Protein AF-A0A949Y1I5-F1 (afdb_monomer_lite)

Sequence (149 aa):
MIGSFRPMVLGLAWAASTLVAPEASADPPQIGPGTSAKSDGAATFALPGEDAPQPFVSAHPRSVEDQGQIEALRDYSTARALEDQKNWSEAITLLEKALKADPDSIAIPRRLSRLYFG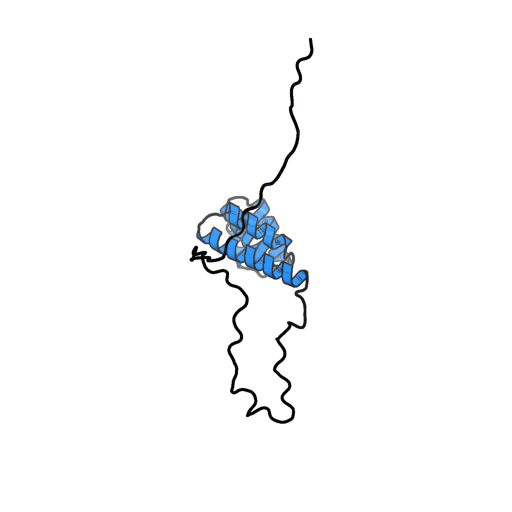RGETEQAIRYSNRVLEADPGDTATISRLVVH

Secondary structure (DSSP, 8-state):
--------------------------------S------TTSSSS--TT---------SSPPPHHHHHHHHHHHHHHHHHHHHHTT-HHHHHHHHHHHHHH-TT-SHHHHHHHHHHHHHT-HHHHHHHHHHHHHH-TT-HHHHHHHHH-

Structure (mmCIF, N/CA/C/O backbone):
data_AF-A0A949Y1I5-F1
#
_entry.id   AF-A0A949Y1I5-F1
#
loop_
_atom_site.group_PDB
_atom_site.id
_atom_site.type_symbol
_atom_site.label_atom_id
_atom_site.label_alt_id
_atom_site.label_comp_id
_atom_site.label_asym_id
_atom_site.label_entity_id
_atom_site.label_seq_id
_atom_site.pdbx_PDB_ins_code
_atom_site.Cartn_x
_atom_site.Cartn_y
_atom_site.Cartn_z
_atom_site.occupancy
_atom_site.B_iso_or_equiv
_atom_site.auth_seq_id
_atom_site.auth_comp_id
_atom_site.auth_asym_id
_atom_site.auth_atom_id
_atom_site.pdbx_PDB_model_num
ATOM 1 N N . MET A 1 1 ? 49.428 23.127 51.470 1.00 42.97 1 MET A N 1
ATOM 2 C CA . MET A 1 1 ? 50.455 22.110 51.785 1.00 42.97 1 MET A CA 1
ATOM 3 C C . MET A 1 1 ? 50.218 20.928 50.868 1.00 42.97 1 MET A C 1
ATOM 5 O O . MET A 1 1 ? 49.119 20.396 50.836 1.00 42.97 1 MET A O 1
ATOM 9 N N . ILE A 1 2 ? 51.209 20.666 50.022 1.00 46.34 2 ILE A N 1
ATOM 10 C CA . ILE A 1 2 ? 51.204 19.737 48.889 1.00 46.34 2 ILE A CA 1
ATOM 11 C C . ILE A 1 2 ? 51.639 18.363 49.403 1.00 46.34 2 ILE A C 1
ATOM 13 O O . ILE A 1 2 ? 52.585 18.287 50.180 1.00 46.34 2 ILE A O 1
ATOM 17 N N . GLY A 1 3 ? 50.971 17.296 48.969 1.00 41.62 3 GLY A N 1
ATOM 18 C CA . GLY A 1 3 ? 51.302 15.920 49.346 1.00 41.62 3 GLY A CA 1
ATOM 19 C C . GLY A 1 3 ? 51.043 14.949 48.203 1.00 41.62 3 GLY A C 1
ATOM 20 O O . GLY A 1 3 ? 50.183 14.085 48.298 1.00 41.62 3 GLY A O 1
ATOM 21 N N . SER A 1 4 ? 51.757 15.155 47.098 1.00 52.03 4 SER A N 1
ATOM 22 C CA . SER A 1 4 ? 51.903 14.210 45.991 1.00 52.03 4 SER A CA 1
ATOM 23 C C . SER A 1 4 ? 52.845 13.088 46.424 1.00 52.03 4 SER A C 1
ATOM 25 O O . SER A 1 4 ? 53.926 13.404 46.908 1.00 52.03 4 SER A O 1
ATOM 27 N N . PHE A 1 5 ? 52.493 11.814 46.229 1.00 48.72 5 PHE A N 1
ATOM 28 C CA . PHE A 1 5 ? 53.490 10.738 46.239 1.00 48.72 5 PHE A CA 1
ATOM 29 C C . PHE A 1 5 ? 53.092 9.598 45.292 1.00 48.72 5 PHE A C 1
ATOM 31 O O . PHE A 1 5 ? 52.322 8.702 45.624 1.00 48.72 5 PHE A O 1
ATOM 38 N N . ARG A 1 6 ? 53.658 9.650 44.083 1.00 58.72 6 ARG A N 1
ATOM 39 C CA . ARG A 1 6 ? 53.961 8.468 43.265 1.00 58.72 6 ARG A CA 1
ATOM 40 C C . ARG A 1 6 ? 55.299 7.902 43.747 1.00 58.72 6 ARG A C 1
ATOM 42 O O . ARG A 1 6 ? 56.188 8.691 44.063 1.00 58.72 6 ARG A O 1
ATOM 49 N N . PRO A 1 7 ? 55.503 6.585 43.635 1.00 56.97 7 PRO A N 1
ATOM 50 C CA . PRO A 1 7 ? 56.806 6.116 43.194 1.00 56.97 7 PRO A CA 1
ATOM 51 C C . PRO A 1 7 ? 56.700 5.213 41.960 1.00 56.97 7 PRO A C 1
ATOM 53 O O . PRO A 1 7 ? 55.983 4.219 41.914 1.00 56.97 7 PRO A O 1
ATOM 56 N N . MET A 1 8 ? 57.447 5.639 40.948 1.00 44.19 8 MET A N 1
ATOM 57 C CA . MET A 1 8 ? 58.015 4.884 39.832 1.00 44.19 8 MET A CA 1
ATOM 58 C C . MET A 1 8 ? 59.356 4.313 40.358 1.00 44.19 8 MET A C 1
ATOM 60 O O . MET A 1 8 ? 59.976 4.974 41.188 1.00 44.19 8 MET A O 1
ATOM 64 N N . VAL A 1 9 ? 59.820 3.107 40.003 1.00 48.28 9 VAL A N 1
ATOM 65 C CA . VAL A 1 9 ? 60.937 2.874 39.050 1.00 48.28 9 VAL A CA 1
ATOM 66 C C . VAL A 1 9 ? 61.497 1.436 39.240 1.00 48.28 9 VAL A C 1
ATOM 68 O O . VAL A 1 9 ? 61.636 1.001 40.376 1.00 48.28 9 VAL A O 1
ATOM 71 N N . LEU A 1 10 ? 61.821 0.784 38.101 1.00 40.81 10 LEU A N 1
ATOM 72 C CA . LEU A 1 10 ? 62.814 -0.279 37.760 1.00 40.81 10 LEU A CA 1
ATOM 73 C C . LEU A 1 10 ? 63.137 -1.402 38.762 1.00 40.81 10 LEU A C 1
ATOM 75 O O . LEU A 1 10 ? 63.536 -1.147 39.886 1.00 40.81 10 LEU A O 1
ATOM 79 N N . GLY A 1 11 ? 63.099 -2.672 38.339 1.00 41.72 11 GLY A N 1
ATOM 80 C CA . GLY A 1 11 ? 64.202 -3.364 37.622 1.00 41.72 11 GLY A CA 1
ATOM 81 C C . GLY A 1 11 ? 64.813 -4.391 38.601 1.00 41.72 11 GLY A C 1
ATOM 82 O O . GLY A 1 11 ? 64.787 -4.148 39.795 1.00 41.72 11 GLY A O 1
ATOM 83 N N . LEU A 1 12 ? 65.314 -5.583 38.283 1.00 46.25 12 LEU A N 1
ATOM 84 C CA . LEU A 1 12 ? 65.918 -6.166 37.095 1.00 46.25 12 LEU A CA 1
ATOM 85 C C . LEU A 1 12 ? 65.807 -7.708 37.216 1.00 46.25 12 LEU A C 1
ATOM 87 O O . LEU A 1 12 ? 65.646 -8.250 38.307 1.00 46.25 12 LEU A O 1
ATOM 91 N N . ALA A 1 13 ? 65.928 -8.384 36.078 1.00 46.28 13 ALA A N 1
ATOM 92 C CA . ALA A 1 13 ? 65.867 -9.825 35.864 1.00 46.28 13 ALA A CA 1
ATOM 93 C C . ALA A 1 13 ? 66.847 -10.680 36.689 1.00 46.28 13 ALA A C 1
ATOM 95 O O . ALA A 1 13 ? 67.991 -10.282 36.885 1.00 46.28 13 ALA A O 1
ATOM 96 N N . TRP A 1 14 ? 66.435 -11.917 36.996 1.00 48.31 14 TRP A N 1
ATOM 97 C CA . TRP A 1 14 ? 67.324 -13.080 37.093 1.00 48.31 14 TRP A CA 1
ATOM 98 C C . TRP A 1 14 ? 66.733 -14.249 36.296 1.00 48.31 14 TRP A C 1
ATOM 100 O O . TRP A 1 14 ? 65.538 -14.529 36.357 1.00 48.31 14 TRP A O 1
ATOM 110 N N . ALA A 1 15 ? 67.595 -14.869 35.496 1.00 48.59 15 ALA A N 1
ATOM 111 C CA . ALA A 1 15 ? 67.299 -15.943 34.564 1.00 48.59 15 ALA A CA 1
ATOM 112 C C . ALA A 1 15 ? 67.101 -17.295 35.264 1.00 48.59 15 ALA A C 1
ATOM 114 O O . ALA A 1 15 ? 67.811 -17.610 36.216 1.00 48.59 15 ALA A O 1
ATOM 115 N N . ALA A 1 16 ? 66.232 -18.136 34.701 1.00 50.03 16 ALA A N 1
ATOM 116 C CA . ALA A 1 16 ? 66.341 -19.586 34.810 1.00 50.03 16 ALA A CA 1
ATOM 117 C C . ALA A 1 16 ? 65.708 -20.244 33.572 1.00 50.03 16 ALA A C 1
ATOM 119 O O . ALA A 1 16 ? 64.494 -20.217 33.383 1.00 50.03 16 ALA A O 1
ATOM 120 N N . SER A 1 17 ? 66.557 -20.817 32.717 1.00 51.09 17 SER A N 1
ATOM 121 C CA . SER A 1 17 ? 66.177 -21.810 31.710 1.00 51.09 17 SER A CA 1
ATOM 122 C C . SER A 1 17 ? 65.681 -23.082 32.393 1.00 51.09 17 SER A C 1
ATOM 124 O O . SER A 1 17 ? 66.335 -23.560 33.317 1.00 51.09 17 SER A O 1
ATOM 126 N N . THR A 1 18 ? 64.623 -23.702 31.871 1.00 53.00 18 THR A N 1
ATOM 127 C CA . THR A 1 18 ? 64.645 -25.097 31.379 1.00 53.00 18 THR A CA 1
ATOM 128 C C . THR A 1 18 ? 63.331 -25.472 30.678 1.00 53.00 18 THR A C 1
ATOM 130 O O . THR A 1 18 ? 62.276 -24.906 30.932 1.00 53.00 18 THR A O 1
ATOM 133 N N . LEU A 1 19 ? 63.502 -26.384 29.720 1.00 47.69 19 LEU A N 1
ATOM 134 C CA . LEU A 1 19 ? 62.630 -26.983 28.704 1.00 47.69 19 LEU A CA 1
ATOM 135 C C . LEU A 1 19 ? 61.098 -27.054 28.911 1.00 47.69 19 LEU A C 1
ATOM 137 O O . LEU A 1 19 ? 60.602 -27.615 29.877 1.00 47.69 19 LEU A O 1
ATOM 141 N N . VAL A 1 20 ? 60.394 -26.625 27.852 1.00 50.81 20 VAL A N 1
ATOM 142 C CA . VAL A 1 20 ? 59.498 -27.420 26.975 1.00 50.81 20 VAL A CA 1
ATOM 143 C C . VAL A 1 20 ? 58.662 -28.540 27.618 1.00 50.81 20 VAL A C 1
ATOM 145 O O . VAL A 1 20 ? 59.172 -29.630 27.856 1.00 50.81 20 VAL A O 1
ATOM 148 N N . ALA A 1 21 ? 57.345 -28.307 27.693 1.00 42.62 21 ALA A N 1
ATOM 149 C 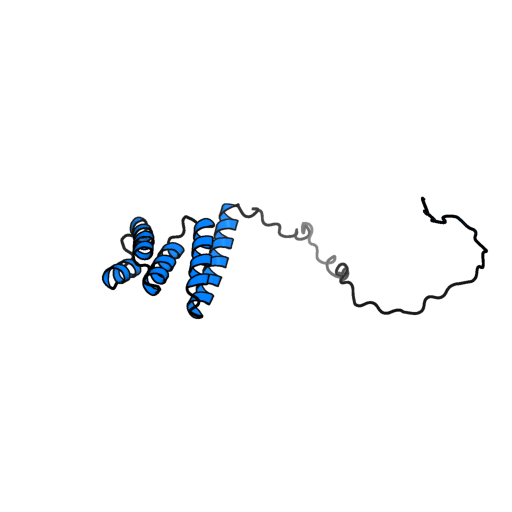CA . ALA A 1 21 ? 56.278 -29.145 27.112 1.00 42.62 21 ALA A CA 1
ATOM 150 C C . ALA A 1 21 ? 54.916 -28.411 27.236 1.00 42.62 21 ALA A C 1
ATOM 152 O O . ALA A 1 21 ? 54.578 -28.000 28.345 1.00 42.62 21 ALA A O 1
ATOM 153 N N . PRO A 1 22 ? 54.122 -28.217 26.162 1.00 49.06 22 PRO A N 1
ATOM 154 C CA . PRO A 1 22 ? 52.746 -27.733 26.289 1.00 49.06 22 PRO A CA 1
ATOM 155 C C . PRO A 1 22 ? 51.733 -28.883 26.172 1.00 49.06 22 PRO A C 1
ATOM 157 O O . PRO A 1 22 ? 51.589 -29.489 25.110 1.00 49.06 22 PRO A O 1
ATOM 160 N N . GLU A 1 23 ? 51.002 -29.152 27.255 1.00 42.03 23 GLU A N 1
ATOM 161 C CA . GLU A 1 23 ? 49.833 -30.035 27.260 1.00 42.03 23 GLU A CA 1
ATOM 162 C C . GLU A 1 23 ? 48.547 -29.188 27.216 1.00 42.03 23 GLU A C 1
ATOM 164 O O . GLU A 1 23 ? 48.230 -28.441 28.136 1.00 42.03 23 GLU A O 1
ATOM 169 N N . ALA A 1 24 ? 47.875 -29.276 26.067 1.00 49.19 24 ALA A N 1
ATOM 170 C CA . ALA A 1 24 ? 46.432 -29.197 25.837 1.00 49.19 24 ALA A CA 1
ATOM 171 C C . ALA A 1 24 ? 45.567 -28.299 26.755 1.00 49.19 24 ALA A C 1
ATOM 173 O O . ALA A 1 24 ? 44.970 -28.760 27.726 1.00 49.19 24 ALA A O 1
ATOM 174 N N . SER A 1 25 ? 45.333 -27.055 26.323 1.00 45.69 25 SER A N 1
ATOM 175 C CA . SER A 1 25 ? 44.111 -26.302 26.639 1.00 45.69 25 SER A CA 1
ATOM 176 C C . SER A 1 25 ? 43.220 -26.245 25.397 1.00 45.69 25 SER A C 1
ATOM 178 O O . SER A 1 25 ? 43.621 -25.728 24.356 1.00 45.69 25 SER A O 1
ATOM 180 N N . ALA A 1 26 ? 42.030 -26.829 25.507 1.00 47.72 26 ALA A N 1
ATOM 181 C CA . ALA A 1 26 ? 41.018 -26.872 24.464 1.00 47.72 26 ALA A CA 1
ATOM 182 C C . ALA A 1 26 ? 40.382 -25.490 24.236 1.00 47.72 26 ALA A C 1
ATOM 184 O O . ALA A 1 26 ? 39.764 -24.947 25.150 1.00 47.72 26 ALA A O 1
ATOM 185 N N . ASP A 1 27 ? 40.478 -24.985 23.004 1.00 47.88 27 ASP A N 1
ATOM 186 C CA . ASP A 1 27 ? 39.676 -23.873 22.483 1.00 47.88 27 ASP A CA 1
ATOM 187 C C . ASP A 1 27 ? 38.660 -24.395 21.437 1.00 47.88 27 ASP A C 1
ATOM 189 O O . ASP A 1 27 ? 38.993 -25.292 20.653 1.00 47.88 27 ASP A O 1
ATOM 193 N N . PRO A 1 28 ? 37.418 -23.865 21.407 1.00 54.41 28 PRO A N 1
ATOM 194 C CA . PRO A 1 28 ? 36.379 -24.237 20.441 1.00 54.41 28 PRO A CA 1
ATOM 195 C C . PRO A 1 28 ? 36.743 -23.838 18.995 1.00 54.41 28 PRO A C 1
ATOM 197 O O . PRO A 1 28 ? 37.520 -22.905 18.779 1.00 54.41 28 PRO A O 1
ATOM 200 N N . PRO A 1 29 ? 36.196 -24.537 17.979 1.00 45.62 29 PRO A N 1
ATOM 201 C CA . PRO A 1 29 ? 36.762 -24.564 16.637 1.00 45.62 29 PRO A CA 1
ATOM 202 C C . PRO A 1 29 ? 36.606 -23.223 15.917 1.00 45.62 29 PRO A C 1
ATOM 204 O O . PRO A 1 29 ? 35.509 -22.802 15.553 1.00 45.62 29 PRO A O 1
ATOM 207 N N . GLN A 1 30 ? 37.746 -22.595 15.648 1.00 45.44 30 GLN A N 1
ATOM 208 C CA . GLN A 1 30 ? 37.886 -21.569 14.626 1.00 45.44 30 GLN A CA 1
ATOM 209 C C . GLN A 1 30 ? 37.614 -22.224 13.264 1.00 45.44 30 GLN A C 1
ATOM 211 O O . GLN A 1 30 ? 38.392 -23.068 12.814 1.00 45.44 30 GLN A O 1
ATOM 216 N N . ILE A 1 31 ? 36.521 -21.849 12.594 1.00 48.09 31 ILE A N 1
ATOM 217 C CA . ILE A 1 31 ? 36.318 -22.171 11.175 1.00 48.09 31 ILE A CA 1
ATOM 218 C C . ILE A 1 31 ? 37.268 -21.269 10.375 1.00 48.09 31 ILE A C 1
ATOM 220 O O . ILE A 1 31 ? 36.911 -20.189 9.913 1.00 48.09 31 ILE A O 1
ATOM 224 N N . GLY A 1 32 ? 38.523 -21.713 10.293 1.00 44.41 32 GLY A N 1
ATOM 225 C CA . GLY A 1 32 ? 39.483 -21.316 9.270 1.00 44.41 32 GLY A CA 1
ATOM 226 C C . GLY A 1 32 ? 39.130 -21.947 7.915 1.00 44.41 32 GLY A C 1
ATOM 227 O O . GLY A 1 32 ? 38.188 -22.737 7.825 1.00 44.41 32 GLY A O 1
ATOM 228 N N . PRO A 1 33 ? 39.848 -21.579 6.841 1.00 41.25 33 PRO A N 1
ATOM 229 C CA . PRO A 1 33 ? 39.409 -21.789 5.469 1.00 41.25 33 PRO A CA 1
ATOM 230 C C . PRO A 1 33 ? 39.225 -23.278 5.189 1.00 41.25 33 PRO A C 1
ATOM 232 O O . PRO A 1 33 ? 40.109 -24.086 5.475 1.00 41.25 33 PRO A O 1
ATOM 235 N N . GLY A 1 34 ? 38.057 -23.609 4.631 1.00 42.91 34 GLY A N 1
ATOM 236 C CA . GLY A 1 34 ? 37.695 -24.949 4.200 1.00 42.91 34 GLY A CA 1
ATOM 237 C C . GLY A 1 34 ? 38.853 -25.602 3.460 1.00 42.91 34 GLY A C 1
ATOM 238 O O . GLY A 1 34 ? 39.328 -25.118 2.434 1.00 42.91 34 GLY A O 1
ATOM 239 N N . THR A 1 35 ? 39.319 -26.686 4.058 1.00 37.66 35 THR A N 1
ATOM 240 C CA . THR A 1 35 ? 40.359 -27.578 3.580 1.00 37.66 35 THR A CA 1
ATOM 241 C C . THR A 1 35 ? 40.134 -27.939 2.120 1.00 37.66 35 THR A C 1
ATOM 243 O O . THR A 1 35 ? 39.051 -28.388 1.746 1.00 37.66 35 THR A O 1
ATOM 246 N N . SER A 1 36 ? 41.196 -27.781 1.333 1.00 46.19 36 SER A N 1
ATOM 247 C CA . SER A 1 36 ? 41.355 -28.337 -0.004 1.00 46.19 36 SER A CA 1
ATOM 248 C C . SER A 1 36 ? 41.018 -29.830 0.027 1.00 46.19 36 SER A C 1
ATOM 250 O O . SER A 1 36 ? 41.824 -30.664 0.448 1.00 46.19 36 SER A O 1
ATOM 252 N N . ALA A 1 37 ? 39.789 -30.166 -0.361 1.00 42.28 37 ALA A N 1
ATOM 253 C CA . ALA A 1 37 ? 39.438 -31.521 -0.723 1.00 42.28 37 ALA A CA 1
ATOM 254 C C . ALA A 1 37 ? 40.225 -31.817 -1.997 1.00 42.28 37 ALA A C 1
ATOM 256 O O . ALA A 1 37 ? 39.900 -31.306 -3.067 1.00 42.28 37 ALA A O 1
ATOM 257 N N . LYS A 1 38 ? 41.305 -32.587 -1.849 1.00 50.81 38 LYS A N 1
ATOM 258 C CA . LYS A 1 38 ? 42.040 -33.205 -2.948 1.00 50.81 38 LYS A CA 1
ATOM 259 C C . LYS A 1 38 ? 41.056 -33.749 -3.983 1.00 50.81 38 LYS A C 1
ATOM 261 O O . LYS A 1 38 ? 40.445 -34.796 -3.779 1.00 50.81 38 LYS A O 1
ATOM 266 N N . SER A 1 39 ? 40.935 -33.055 -5.106 1.00 46.25 39 SER A N 1
ATOM 267 C CA . SER A 1 39 ? 40.405 -33.618 -6.337 1.00 46.25 39 SER A CA 1
ATOM 268 C C . SER A 1 39 ? 41.509 -34.454 -6.987 1.00 46.25 39 SER A C 1
ATOM 270 O O . SER A 1 39 ? 42.006 -34.136 -8.063 1.00 46.25 39 SER A O 1
ATOM 272 N N . ASP A 1 40 ? 41.882 -35.568 -6.349 1.00 47.19 40 ASP A N 1
ATOM 273 C CA . ASP A 1 40 ? 42.844 -36.546 -6.889 1.00 47.19 40 ASP A CA 1
ATOM 274 C C . ASP A 1 40 ? 42.237 -37.352 -8.075 1.00 47.19 40 ASP A C 1
ATOM 276 O O . ASP A 1 40 ? 42.549 -38.519 -8.287 1.00 47.19 40 ASP A O 1
ATOM 280 N N . GLY A 1 41 ? 41.352 -36.743 -8.873 1.00 52.56 41 GLY A N 1
ATOM 281 C CA . GLY A 1 41 ? 40.647 -37.405 -9.975 1.00 52.56 41 GLY A CA 1
ATOM 282 C C . GLY A 1 41 ? 40.018 -36.487 -11.025 1.00 52.56 41 GLY A C 1
ATOM 283 O O . GLY A 1 41 ? 39.227 -36.968 -11.827 1.00 52.56 41 GLY A O 1
ATOM 284 N N . ALA A 1 42 ? 40.336 -35.187 -11.047 1.00 48.09 42 ALA A N 1
ATOM 285 C CA . ALA A 1 42 ? 39.798 -34.262 -12.058 1.00 48.09 42 ALA A CA 1
ATOM 286 C C . ALA A 1 42 ? 40.802 -33.905 -13.171 1.00 48.09 42 ALA A C 1
ATOM 288 O O . ALA A 1 42 ? 40.481 -33.123 -14.056 1.00 48.09 42 ALA A O 1
ATOM 289 N N . ALA A 1 43 ? 42.015 -34.467 -13.144 1.00 50.78 43 ALA A N 1
ATOM 290 C CA . ALA A 1 43 ? 43.032 -34.214 -14.169 1.00 50.78 43 ALA A CA 1
ATOM 291 C C . ALA A 1 43 ? 43.053 -35.265 -15.296 1.00 50.78 43 ALA A C 1
ATOM 293 O O . ALA A 1 43 ? 43.813 -35.122 -16.247 1.00 50.78 43 ALA A O 1
ATOM 294 N N . THR A 1 44 ? 42.249 -36.329 -15.212 1.00 50.81 44 THR A N 1
ATOM 295 C CA . THR A 1 44 ? 42.289 -37.447 -16.173 1.00 50.81 44 THR A CA 1
ATOM 296 C C . THR A 1 44 ? 41.261 -37.360 -17.301 1.00 50.81 44 THR A C 1
ATOM 298 O O . THR A 1 44 ? 41.308 -38.191 -18.203 1.00 50.81 44 THR A O 1
ATOM 301 N N . PHE A 1 45 ? 40.385 -36.349 -17.307 1.00 53.12 45 PHE A N 1
ATOM 302 C CA . PHE A 1 45 ? 39.408 -36.138 -18.385 1.00 53.12 45 PHE A CA 1
ATOM 303 C C . PHE A 1 45 ? 39.370 -34.711 -18.942 1.00 53.12 45 PHE A C 1
ATOM 305 O O . PHE A 1 45 ? 38.434 -34.397 -19.663 1.00 53.12 45 PHE A O 1
ATOM 312 N N . ALA A 1 46 ? 40.373 -33.870 -18.664 1.00 57.47 46 ALA A N 1
ATOM 313 C CA . ALA A 1 46 ? 40.455 -32.555 -19.294 1.00 57.47 46 ALA A CA 1
ATOM 314 C C . ALA A 1 46 ? 40.727 -32.731 -20.798 1.00 57.47 46 ALA A C 1
ATOM 316 O O . ALA A 1 46 ? 41.849 -33.049 -21.209 1.00 57.47 46 ALA A O 1
ATOM 317 N N . LEU A 1 47 ? 39.688 -32.584 -21.621 1.00 62.62 47 LEU A N 1
ATOM 318 C CA . LEU A 1 47 ? 39.844 -32.547 -23.073 1.00 62.62 47 LEU A CA 1
ATOM 319 C C . LEU A 1 47 ? 40.694 -31.316 -23.443 1.00 62.62 47 LEU A C 1
ATOM 321 O O . LEU A 1 47 ? 40.594 -30.283 -22.775 1.00 62.62 47 LEU A O 1
ATOM 325 N N . PRO A 1 48 ? 41.528 -31.376 -24.500 1.00 54.34 48 PRO A N 1
ATOM 326 C CA . PRO A 1 48 ? 42.251 -30.198 -24.972 1.00 54.34 48 PRO A CA 1
ATOM 327 C C . PRO A 1 48 ? 41.260 -29.059 -25.276 1.00 54.34 48 PRO A C 1
ATOM 329 O O . PRO A 1 48 ? 40.500 -29.151 -26.238 1.00 54.34 48 PRO A O 1
ATOM 332 N N . GLY A 1 49 ? 41.251 -28.013 -24.441 1.00 63.78 49 GLY A N 1
ATOM 333 C CA . GLY A 1 49 ? 40.331 -26.871 -24.547 1.00 63.78 49 GLY A CA 1
ATOM 334 C C . GLY A 1 49 ? 39.392 -26.654 -23.354 1.00 63.78 49 GLY A C 1
ATOM 335 O O . GLY A 1 49 ? 38.663 -25.665 -23.349 1.00 63.78 49 GLY A O 1
ATOM 336 N N . GLU A 1 50 ? 39.402 -27.521 -22.342 1.00 62.81 50 GLU A N 1
ATOM 337 C CA . GLU A 1 50 ? 38.637 -27.286 -21.113 1.00 62.81 50 GLU A CA 1
ATOM 338 C C . GLU A 1 50 ? 39.409 -26.359 -20.165 1.00 62.81 50 GLU A C 1
ATOM 340 O O . GLU A 1 50 ? 40.151 -26.795 -19.283 1.00 62.81 50 GLU A O 1
ATOM 345 N N . ASP A 1 51 ? 39.229 -25.050 -20.364 1.00 71.50 51 ASP A N 1
ATOM 346 C CA . ASP A 1 51 ? 39.505 -24.062 -19.322 1.00 71.50 51 ASP A CA 1
ATOM 347 C C . ASP A 1 51 ? 38.682 -24.416 -18.079 1.00 71.50 51 ASP A C 1
ATOM 349 O O . ASP A 1 51 ? 37.486 -24.717 -18.170 1.00 71.50 51 ASP A O 1
ATOM 353 N N . ALA A 1 52 ? 39.317 -24.375 -16.904 1.00 73.31 52 ALA A N 1
ATOM 354 C CA . ALA A 1 52 ? 38.618 -24.583 -15.642 1.00 73.31 52 ALA A CA 1
ATOM 355 C C . ALA A 1 52 ? 37.387 -23.658 -15.588 1.00 73.31 52 ALA A C 1
ATOM 357 O O . ALA A 1 52 ? 37.519 -22.472 -15.916 1.00 73.31 52 ALA A O 1
ATOM 358 N N . PRO A 1 53 ? 36.201 -24.158 -15.187 1.00 71.94 53 PRO A N 1
ATOM 359 C CA . PRO A 1 53 ? 35.008 -23.329 -15.135 1.00 71.94 53 PRO A CA 1
ATOM 360 C C . PRO A 1 53 ? 35.292 -22.131 -14.230 1.00 71.94 53 PRO A C 1
ATOM 362 O O . PRO A 1 53 ? 35.556 -22.284 -13.035 1.00 71.94 53 PRO A O 1
ATOM 365 N N . GLN A 1 54 ? 35.300 -20.934 -14.817 1.00 70.88 54 GLN A N 1
ATOM 366 C CA . GLN A 1 54 ? 35.574 -19.725 -14.056 1.00 70.88 54 GLN A CA 1
ATOM 367 C C . GLN A 1 54 ? 34.438 -19.501 -13.047 1.00 70.88 54 GLN A C 1
ATOM 369 O O . GLN A 1 54 ? 33.272 -19.750 -13.376 1.00 70.88 54 GLN A O 1
ATOM 374 N N . PRO A 1 55 ? 34.742 -19.025 -11.823 1.00 74.25 55 PRO A N 1
ATOM 375 C CA . PRO A 1 55 ? 33.716 -18.629 -10.871 1.00 74.25 55 PRO A CA 1
ATOM 376 C C . PRO A 1 55 ? 32.738 -17.649 -11.522 1.00 74.25 55 PRO A C 1
ATOM 378 O O . PRO A 1 55 ? 33.153 -16.656 -12.120 1.00 74.25 55 PRO A O 1
ATOM 381 N N . PHE A 1 56 ? 31.439 -17.923 -11.407 1.00 66.81 56 PHE A N 1
ATOM 382 C CA . PHE A 1 56 ? 30.417 -17.033 -11.943 1.00 66.81 56 PHE A CA 1
ATOM 383 C C . PHE A 1 56 ? 30.435 -15.706 -11.175 1.00 66.81 56 PHE A C 1
ATOM 385 O O . PHE A 1 56 ? 30.004 -15.630 -10.025 1.00 66.81 56 PHE A O 1
ATOM 392 N N . VAL A 1 57 ? 30.934 -14.656 -11.824 1.00 66.38 57 VAL A N 1
ATOM 393 C CA . VAL A 1 57 ? 30.790 -13.270 -11.376 1.00 66.38 57 VAL A CA 1
ATOM 394 C C . VAL A 1 57 ? 29.621 -12.679 -12.151 1.00 66.38 57 VAL A C 1
ATOM 396 O O . VAL A 1 57 ? 29.625 -12.673 -13.381 1.00 66.38 57 VAL A O 1
ATOM 399 N N . SER A 1 58 ? 28.595 -12.201 -11.447 1.00 59.59 58 SER A N 1
ATOM 400 C CA . SER A 1 58 ? 27.460 -11.532 -12.082 1.00 59.59 58 SER A CA 1
ATOM 401 C C . SER A 1 58 ? 27.958 -10.332 -12.893 1.00 59.59 58 SER A C 1
ATOM 403 O O . SER A 1 58 ? 28.522 -9.401 -12.322 1.00 59.59 58 SER A O 1
ATOM 405 N N . ALA A 1 59 ? 27.737 -10.354 -14.211 1.00 64.62 59 ALA A N 1
ATOM 406 C CA . ALA A 1 59 ? 28.258 -9.361 -15.159 1.00 64.62 59 ALA A CA 1
ATOM 407 C C . ALA A 1 59 ? 27.785 -7.918 -14.897 1.00 64.62 59 ALA A C 1
ATOM 409 O O . ALA A 1 59 ? 28.381 -6.975 -15.408 1.00 64.62 59 ALA A O 1
ATOM 410 N N . HIS A 1 60 ? 26.737 -7.746 -14.091 1.00 59.53 60 HIS A N 1
ATOM 411 C CA . HIS A 1 60 ? 26.197 -6.447 -13.726 1.00 59.53 60 HIS A CA 1
ATOM 412 C C . HIS A 1 60 ? 26.176 -6.329 -12.196 1.00 59.53 60 HIS A C 1
ATOM 414 O O . HIS A 1 60 ? 25.474 -7.114 -11.547 1.00 59.53 60 HIS A O 1
ATOM 420 N N . PRO A 1 61 ? 26.931 -5.392 -11.590 1.00 62.38 61 PRO A N 1
ATOM 421 C CA . PRO A 1 61 ? 26.659 -4.994 -10.216 1.00 62.38 61 PRO A CA 1
ATOM 422 C C . PRO A 1 61 ? 25.224 -4.465 -10.171 1.00 62.38 61 PRO A C 1
ATOM 424 O O . PRO A 1 61 ? 24.804 -3.775 -11.098 1.00 62.38 61 PRO A O 1
ATOM 427 N N . ARG A 1 62 ? 24.457 -4.824 -9.135 1.00 62.69 62 ARG A N 1
ATOM 428 C CA . ARG A 1 62 ? 23.080 -4.330 -8.981 1.00 62.69 62 ARG A CA 1
ATOM 429 C C . ARG A 1 62 ? 23.083 -2.811 -9.132 1.00 62.69 62 ARG A C 1
ATOM 431 O O . ARG A 1 62 ? 23.878 -2.149 -8.458 1.00 62.69 62 ARG A O 1
ATOM 438 N N . SER A 1 63 ? 22.245 -2.281 -10.023 1.00 73.00 63 SER A N 1
ATOM 439 C CA . SER A 1 63 ? 22.079 -0.831 -10.121 1.00 73.00 63 SER A CA 1
ATOM 440 C C . SER A 1 63 ? 21.498 -0.295 -8.809 1.00 73.00 63 SER A C 1
ATOM 442 O O . SER A 1 63 ? 20.942 -1.048 -8.001 1.00 73.00 63 SER A O 1
ATOM 444 N N . VAL A 1 64 ? 21.661 1.003 -8.553 1.00 71.12 64 VAL A N 1
ATOM 445 C CA . VAL A 1 64 ? 21.098 1.631 -7.346 1.00 71.12 64 VAL A CA 1
ATOM 446 C C . VAL A 1 64 ? 19.568 1.517 -7.368 1.00 71.12 64 VAL A C 1
ATOM 448 O O . VAL A 1 64 ? 18.949 1.290 -6.330 1.00 71.12 64 VAL A O 1
ATOM 451 N N . GLU A 1 65 ? 18.977 1.571 -8.559 1.00 72.69 65 GLU A N 1
ATOM 452 C CA . GLU A 1 65 ? 17.559 1.350 -8.828 1.00 72.69 65 GLU A CA 1
ATOM 453 C C . GLU A 1 65 ? 17.134 -0.094 -8.513 1.00 72.69 65 GLU A C 1
ATOM 455 O O . GLU A 1 65 ? 16.159 -0.296 -7.787 1.00 72.69 65 GLU A O 1
ATOM 460 N N . ASP A 1 66 ? 17.895 -1.101 -8.964 1.00 79.38 66 ASP A N 1
ATOM 461 C CA . ASP A 1 66 ? 17.627 -2.513 -8.630 1.00 79.38 66 ASP A CA 1
ATOM 462 C C . ASP A 1 66 ? 17.690 -2.741 -7.117 1.00 79.38 66 ASP A C 1
ATOM 464 O O . ASP A 1 66 ? 16.896 -3.488 -6.541 1.00 79.38 66 ASP A O 1
ATOM 468 N N . GLN A 1 67 ? 18.645 -2.089 -6.453 1.00 83.94 67 GLN A N 1
ATOM 469 C CA . GLN A 1 67 ? 18.805 -2.176 -5.010 1.00 83.94 67 GLN A CA 1
ATOM 470 C C . GLN A 1 67 ? 17.607 -1.542 -4.281 1.00 83.94 67 GLN A C 1
ATOM 472 O O . GLN A 1 67 ? 17.084 -2.151 -3.346 1.00 83.94 67 GLN A O 1
ATOM 477 N N . GLY A 1 68 ? 17.119 -0.388 -4.751 1.00 88.12 68 GLY A N 1
ATOM 478 C CA . GLY A 1 68 ? 15.909 0.263 -4.238 1.00 88.12 68 GLY A CA 1
ATOM 479 C C . GLY A 1 68 ? 14.662 -0.610 -4.388 1.00 88.12 68 GLY A C 1
ATOM 480 O O . GLY A 1 68 ? 13.918 -0.792 -3.425 1.00 88.12 68 GLY A O 1
ATOM 481 N N . GLN A 1 69 ? 14.483 -1.254 -5.542 1.00 88.62 69 GLN A N 1
ATOM 482 C CA . GLN A 1 69 ? 13.374 -2.187 -5.770 1.00 88.62 69 GLN A CA 1
ATOM 483 C C . GLN A 1 69 ? 13.450 -3.425 -4.867 1.00 88.62 69 GLN A C 1
ATOM 485 O O . GLN A 1 69 ? 12.435 -3.860 -4.321 1.00 88.62 69 GLN A O 1
ATOM 490 N N . ILE A 1 70 ? 14.646 -3.986 -4.657 1.00 91.06 70 ILE A N 1
ATOM 491 C CA . ILE A 1 70 ? 14.844 -5.118 -3.736 1.00 91.06 70 ILE A CA 1
ATOM 492 C C . ILE A 1 70 ? 14.504 -4.708 -2.297 1.00 91.06 70 ILE A C 1
ATOM 494 O O . ILE A 1 70 ? 13.846 -5.460 -1.572 1.00 91.06 70 ILE A O 1
ATOM 498 N N . GLU A 1 71 ? 14.933 -3.519 -1.876 1.00 91.75 71 GLU A N 1
ATOM 499 C CA . GLU A 1 71 ? 14.635 -2.982 -0.547 1.00 91.75 71 GLU A CA 1
ATOM 500 C C . GLU A 1 71 ? 13.143 -2.701 -0.369 1.00 91.75 71 GLU A C 1
ATOM 502 O O . GLU A 1 71 ? 12.563 -3.113 0.641 1.00 91.75 71 GLU A O 1
ATOM 507 N N . ALA A 1 72 ? 12.506 -2.094 -1.371 1.00 94.81 72 ALA A N 1
ATOM 508 C CA . ALA A 1 72 ? 11.069 -1.868 -1.398 1.00 94.81 72 ALA A CA 1
ATOM 509 C C . ALA A 1 72 ? 10.296 -3.186 -1.321 1.00 94.81 72 ALA A C 1
ATOM 511 O O . ALA A 1 72 ? 9.353 -3.300 -0.541 1.00 94.81 72 ALA A O 1
ATOM 512 N N . LEU A 1 73 ? 10.721 -4.214 -2.060 1.00 94.75 73 LEU A N 1
ATOM 513 C CA . LEU A 1 73 ? 10.094 -5.532 -2.031 1.00 94.75 73 LEU A CA 1
ATOM 514 C C . LEU A 1 73 ? 10.230 -6.200 -0.657 1.00 94.75 73 LEU A C 1
ATOM 516 O O . LEU A 1 73 ? 9.260 -6.765 -0.141 1.00 94.75 73 LEU A O 1
ATOM 520 N N . ARG A 1 74 ? 11.412 -6.115 -0.036 1.00 95.56 74 ARG A N 1
ATOM 521 C CA . ARG A 1 74 ? 11.634 -6.635 1.320 1.00 95.56 74 ARG A CA 1
ATOM 522 C C . ARG A 1 74 ? 10.715 -5.937 2.321 1.00 95.56 74 ARG A C 1
ATOM 524 O O . ARG A 1 74 ? 10.009 -6.608 3.079 1.00 95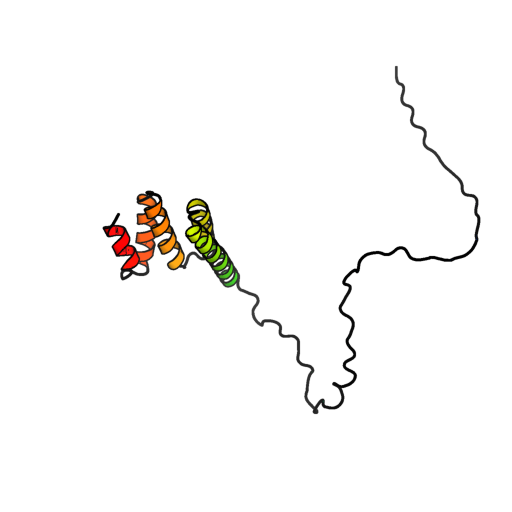.56 74 ARG A O 1
ATOM 531 N N . ASP A 1 75 ? 10.689 -4.611 2.306 1.00 96.56 75 ASP A N 1
ATOM 532 C CA . ASP A 1 75 ? 9.884 -3.814 3.233 1.00 96.56 75 ASP A CA 1
ATOM 533 C C . ASP A 1 75 ? 8.373 -4.014 2.967 1.00 96.56 75 ASP A C 1
ATOM 535 O O . ASP A 1 75 ? 7.583 -4.146 3.901 1.00 96.56 75 ASP A O 1
ATOM 539 N N . TYR A 1 76 ? 7.963 -4.195 1.708 1.00 96.69 76 TYR A N 1
ATOM 540 C CA . TYR A 1 76 ? 6.588 -4.547 1.341 1.00 96.69 76 TYR A CA 1
ATOM 541 C C . TYR A 1 76 ? 6.180 -5.936 1.857 1.00 96.69 76 TYR A C 1
ATOM 543 O O . TYR A 1 76 ? 5.093 -6.105 2.412 1.00 96.69 76 TYR A O 1
ATOM 551 N N . SER A 1 77 ? 7.040 -6.947 1.703 1.00 96.50 77 SER A N 1
ATOM 552 C CA . SER A 1 77 ? 6.760 -8.315 2.172 1.00 96.50 77 SER A CA 1
ATOM 553 C C . SER A 1 77 ? 6.686 -8.421 3.701 1.00 96.50 77 SER A C 1
ATOM 555 O O . SER A 1 77 ? 5.893 -9.191 4.241 1.00 96.50 77 SER A O 1
ATOM 557 N N . THR A 1 78 ? 7.463 -7.609 4.413 1.00 97.06 78 THR A N 1
ATOM 558 C CA . THR A 1 78 ? 7.404 -7.532 5.878 1.00 97.06 78 THR A CA 1
ATOM 559 C C . THR A 1 78 ? 6.170 -6.759 6.338 1.00 97.06 78 THR A C 1
ATOM 561 O O . THR A 1 78 ? 5.463 -7.231 7.228 1.00 97.06 78 THR A O 1
ATOM 564 N N . ALA A 1 79 ? 5.817 -5.658 5.667 1.00 96.75 79 ALA A N 1
ATOM 565 C CA . ALA A 1 79 ? 4.558 -4.956 5.911 1.00 96.75 79 ALA A CA 1
ATOM 566 C C . ALA A 1 79 ? 3.342 -5.872 5.716 1.00 96.75 79 ALA A C 1
ATOM 568 O O . ALA A 1 79 ? 2.459 -5.916 6.568 1.00 96.75 79 ALA A O 1
ATOM 569 N N . ARG A 1 80 ? 3.335 -6.679 4.647 1.00 96.06 80 ARG A N 1
ATOM 570 C CA . ARG A 1 80 ? 2.324 -7.720 4.403 1.00 96.06 80 ARG A CA 1
ATOM 571 C C . ARG A 1 80 ? 2.120 -8.626 5.614 1.00 96.06 80 ARG A C 1
ATOM 573 O O . ARG A 1 80 ? 0.977 -8.862 5.990 1.00 96.06 80 ARG A O 1
ATOM 580 N N . ALA A 1 81 ? 3.210 -9.121 6.193 1.00 96.50 81 ALA A N 1
ATOM 581 C CA . ALA A 1 81 ? 3.158 -10.015 7.343 1.00 96.50 81 ALA A CA 1
ATOM 582 C C . ALA A 1 81 ? 2.654 -9.306 8.612 1.00 96.50 81 ALA A C 1
ATOM 584 O O . ALA A 1 81 ? 1.978 -9.926 9.432 1.00 96.50 81 ALA A O 1
ATOM 585 N N . LEU A 1 82 ? 2.959 -8.016 8.782 1.00 95.38 82 LEU A N 1
ATOM 586 C CA . LEU A 1 82 ? 2.459 -7.209 9.901 1.00 95.38 82 LEU A CA 1
ATOM 587 C C . LEU A 1 82 ? 0.967 -6.894 9.774 1.00 95.38 82 LEU A C 1
ATOM 589 O O . LEU A 1 82 ? 0.249 -6.918 10.773 1.00 95.38 82 LEU A O 1
ATOM 593 N N . GLU A 1 83 ? 0.476 -6.656 8.557 1.00 93.62 83 GLU A N 1
ATOM 594 C CA . GLU A 1 83 ? -0.960 -6.507 8.307 1.00 93.62 83 GLU A CA 1
ATOM 595 C C . GLU A 1 83 ? -1.738 -7.769 8.683 1.00 93.62 83 GLU A C 1
ATOM 597 O O . GLU A 1 83 ? -2.795 -7.678 9.307 1.00 93.62 83 GLU A O 1
ATOM 602 N N . ASP A 1 84 ? -1.200 -8.947 8.354 1.00 93.50 84 ASP A N 1
ATOM 603 C CA . ASP A 1 84 ? -1.818 -10.228 8.710 1.00 93.50 84 ASP A CA 1
ATOM 604 C C . ASP A 1 84 ? -1.843 -10.424 10.245 1.00 93.50 84 ASP A C 1
ATOM 606 O O . ASP A 1 84 ? -2.777 -11.011 10.793 1.00 93.50 84 ASP A O 1
ATOM 610 N N . GLN A 1 85 ? -0.876 -9.833 10.956 1.00 94.56 85 GLN A N 1
ATOM 611 C CA . GLN A 1 85 ? -0.829 -9.743 12.422 1.00 94.56 85 GLN A CA 1
ATOM 612 C C . GLN A 1 85 ? -1.673 -8.593 13.004 1.00 94.56 85 GLN A C 1
ATOM 614 O O . GLN A 1 85 ? -1.680 -8.391 14.218 1.00 94.56 85 GLN A O 1
ATOM 619 N N . LYS A 1 86 ? -2.401 -7.838 12.169 1.00 92.56 86 LYS A N 1
ATOM 620 C CA . LYS A 1 86 ? -3.181 -6.639 12.536 1.00 92.56 86 LYS A CA 1
ATOM 621 C C . LYS A 1 86 ? -2.351 -5.495 13.133 1.00 92.56 86 LYS A C 1
ATOM 623 O O . LYS A 1 86 ? -2.914 -4.587 13.747 1.00 92.56 86 LYS A O 1
ATOM 628 N N . ASN A 1 87 ? -1.033 -5.494 12.935 1.00 94.19 87 ASN A N 1
ATOM 629 C CA . ASN A 1 87 ? -0.169 -4.387 13.334 1.00 94.19 87 ASN A CA 1
ATOM 630 C C . ASN A 1 87 ? -0.114 -3.331 12.218 1.00 94.19 87 ASN A C 1
ATOM 632 O O . ASN A 1 87 ? 0.853 -3.208 11.465 1.00 94.19 87 ASN A O 1
ATOM 636 N N . TRP A 1 88 ? -1.213 -2.588 12.084 1.00 92.88 88 TRP A N 1
ATOM 637 C CA . TRP A 1 88 ? -1.428 -1.647 10.982 1.00 92.88 88 TRP A CA 1
ATOM 638 C C . TRP A 1 88 ? -0.465 -0.457 11.000 1.00 92.88 88 TRP A C 1
ATOM 640 O O . TRP A 1 88 ? -0.108 0.056 9.945 1.00 92.88 88 TRP A O 1
ATOM 650 N N . SER A 1 89 ? -0.046 -0.001 12.183 1.00 93.88 89 SER A N 1
ATOM 651 C CA . SER A 1 89 ? 0.860 1.141 12.332 1.00 93.88 89 SER A CA 1
ATOM 652 C C . SER A 1 89 ? 2.241 0.855 11.762 1.00 93.88 89 SER A C 1
ATOM 654 O O . SER A 1 89 ? 2.717 1.615 10.923 1.00 93.88 89 SER A O 1
ATOM 656 N N . GLU A 1 90 ? 2.855 -0.257 12.165 1.00 95.12 90 GLU A N 1
ATOM 657 C CA . GLU A 1 90 ? 4.186 -0.622 11.676 1.00 95.12 90 GLU A CA 1
ATOM 658 C C . GLU A 1 90 ? 4.153 -1.011 10.196 1.00 95.12 90 GLU A C 1
ATOM 660 O O . GLU A 1 90 ? 5.061 -0.652 9.444 1.00 95.12 90 GLU A O 1
ATOM 665 N N . ALA A 1 91 ? 3.077 -1.671 9.749 1.00 96.62 91 ALA A N 1
ATOM 666 C CA . ALA A 1 91 ? 2.880 -1.979 8.336 1.00 96.62 91 ALA A CA 1
ATOM 667 C C . ALA A 1 91 ? 2.872 -0.713 7.464 1.00 96.62 91 ALA A C 1
ATOM 669 O O . ALA A 1 91 ? 3.536 -0.681 6.430 1.00 96.62 91 ALA A O 1
ATOM 670 N N . ILE A 1 92 ? 2.172 0.344 7.893 1.00 96.25 92 ILE A N 1
ATOM 671 C CA . ILE A 1 92 ? 2.159 1.631 7.183 1.00 96.25 92 ILE A CA 1
ATOM 672 C C . 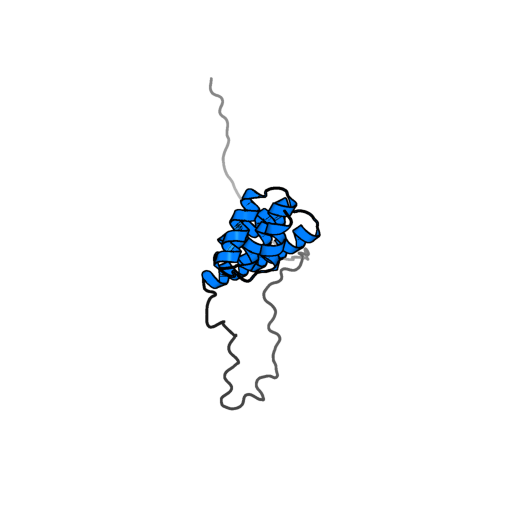ILE A 1 92 ? 3.565 2.230 7.130 1.00 96.25 92 ILE A C 1
ATOM 674 O O . ILE A 1 92 ? 4.010 2.611 6.052 1.00 96.25 92 ILE A O 1
ATOM 678 N N . THR A 1 93 ? 4.296 2.254 8.247 1.00 96.69 93 THR A N 1
ATOM 679 C CA . THR A 1 93 ? 5.665 2.795 8.280 1.00 96.69 93 THR A CA 1
ATOM 680 C C . THR A 1 93 ? 6.600 2.061 7.314 1.00 96.69 93 THR A C 1
ATOM 682 O O . THR A 1 93 ? 7.391 2.693 6.611 1.00 96.69 93 THR A O 1
ATOM 685 N N . LEU A 1 94 ? 6.501 0.731 7.237 1.00 96.88 94 LEU A N 1
ATOM 686 C CA . LEU A 1 94 ? 7.287 -0.054 6.285 1.00 96.88 94 LEU A CA 1
ATOM 687 C C . LEU A 1 94 ? 6.864 0.190 4.835 1.00 96.88 94 LEU A C 1
ATOM 689 O O . LEU A 1 94 ? 7.727 0.296 3.969 1.00 96.88 94 LEU A O 1
ATOM 693 N N . LEU A 1 95 ? 5.567 0.342 4.561 1.00 97.12 95 LEU A N 1
ATOM 694 C CA . LEU A 1 95 ? 5.080 0.675 3.220 1.00 97.12 95 LEU A CA 1
ATOM 695 C C . LEU A 1 95 ? 5.503 2.081 2.777 1.00 97.12 95 LEU A C 1
ATOM 697 O O . LEU A 1 95 ? 5.878 2.261 1.624 1.00 97.12 95 LEU A O 1
ATOM 701 N N . GLU A 1 96 ? 5.502 3.072 3.669 1.00 95.88 96 GLU A N 1
ATOM 702 C CA . GLU A 1 96 ? 6.024 4.413 3.373 1.00 95.88 96 GLU A CA 1
ATOM 703 C C . GLU A 1 96 ? 7.523 4.378 3.060 1.00 95.88 96 GLU A C 1
ATOM 705 O O . GLU A 1 96 ? 8.001 5.087 2.173 1.00 95.88 96 GLU A O 1
ATOM 710 N N . LYS A 1 97 ? 8.278 3.542 3.779 1.00 96.62 97 LYS A N 1
ATOM 711 C CA . LYS A 1 97 ? 9.699 3.325 3.505 1.00 96.62 97 LYS A CA 1
ATOM 712 C C . LYS A 1 97 ? 9.909 2.627 2.163 1.00 96.62 97 LYS A C 1
ATOM 714 O O . LYS A 1 97 ? 10.745 3.075 1.383 1.00 96.62 97 LYS A O 1
ATOM 719 N N . ALA A 1 98 ? 9.107 1.608 1.866 1.00 96.06 98 ALA A N 1
ATOM 720 C CA . ALA A 1 98 ? 9.123 0.928 0.578 1.00 96.06 98 ALA A CA 1
ATOM 721 C C . ALA A 1 98 ? 8.804 1.896 -0.572 1.00 96.06 98 ALA A C 1
ATOM 723 O O . ALA A 1 98 ? 9.476 1.863 -1.594 1.00 96.06 98 ALA A O 1
ATOM 724 N N . LEU A 1 99 ? 7.851 2.816 -0.382 1.00 95.06 99 LEU A N 1
ATOM 725 C CA . LEU A 1 99 ? 7.494 3.826 -1.383 1.00 95.06 99 LEU A CA 1
ATOM 726 C C . LEU A 1 99 ? 8.626 4.821 -1.667 1.00 95.06 99 LEU A C 1
ATOM 728 O O . LEU A 1 99 ? 8.717 5.360 -2.763 1.00 95.06 99 LEU A O 1
ATOM 732 N N . LYS A 1 100 ? 9.473 5.106 -0.672 1.00 94.25 100 LYS A N 1
ATOM 733 C CA . LYS A 1 100 ? 10.658 5.958 -0.859 1.00 94.25 100 LYS A CA 1
ATOM 734 C C . LYS A 1 100 ? 11.762 5.236 -1.627 1.00 94.25 100 LYS A C 1
ATOM 736 O O . LYS A 1 100 ? 12.508 5.893 -2.342 1.00 94.25 100 LYS A O 1
ATOM 741 N N . ALA A 1 101 ? 11.877 3.922 -1.440 1.00 93.19 101 ALA A N 1
ATOM 742 C CA . ALA A 1 101 ? 12.863 3.090 -2.121 1.00 93.19 101 ALA A CA 1
ATOM 743 C C . ALA A 1 101 ? 12.450 2.765 -3.568 1.00 93.19 101 ALA A C 1
ATOM 745 O O . ALA A 1 101 ? 13.304 2.741 -4.447 1.00 93.19 101 ALA A O 1
ATOM 746 N N . ASP A 1 102 ? 11.150 2.585 -3.814 1.00 92.00 102 ASP A N 1
ATOM 747 C CA . ASP A 1 102 ? 10.565 2.418 -5.147 1.00 92.00 102 ASP A CA 1
ATOM 748 C C . ASP A 1 102 ? 9.362 3.365 -5.330 1.00 92.00 102 ASP A C 1
ATOM 750 O O . ASP A 1 102 ? 8.216 3.009 -5.014 1.00 92.00 102 ASP A O 1
ATOM 754 N N . PRO A 1 103 ? 9.610 4.595 -5.821 1.00 91.06 103 PRO A N 1
ATOM 755 C CA . PRO A 1 103 ? 8.559 5.572 -6.071 1.00 91.06 103 PRO A CA 1
ATOM 756 C C . PRO A 1 103 ? 7.602 5.177 -7.194 1.00 91.06 103 PRO A C 1
ATOM 758 O O . PRO A 1 103 ? 6.473 5.669 -7.193 1.00 91.06 103 PRO A O 1
ATOM 761 N N . ASP A 1 104 ? 8.011 4.317 -8.124 1.00 90.31 104 ASP A N 1
ATOM 762 C CA . ASP A 1 104 ? 7.237 3.994 -9.328 1.00 90.31 104 ASP A CA 1
ATOM 763 C C . ASP A 1 104 ? 6.222 2.865 -9.084 1.00 90.31 104 ASP A C 1
ATOM 765 O O . ASP A 1 104 ? 5.319 2.622 -9.891 1.00 90.31 104 ASP A O 1
ATOM 769 N N . SER A 1 105 ? 6.308 2.196 -7.932 1.00 91.25 105 SER A N 1
ATOM 770 C CA . SER A 1 105 ? 5.386 1.129 -7.561 1.00 91.25 105 SER A CA 1
ATOM 771 C C . SER A 1 105 ? 3.964 1.631 -7.310 1.00 91.25 105 SER A C 1
ATOM 773 O O . SER A 1 105 ? 3.706 2.402 -6.386 1.00 91.25 105 SER A O 1
ATOM 775 N N . ILE A 1 106 ? 2.996 1.086 -8.052 1.00 93.44 106 ILE A N 1
ATOM 776 C CA . ILE A 1 106 ? 1.554 1.322 -7.831 1.00 93.44 106 ILE A CA 1
ATOM 777 C C . ILE A 1 106 ? 0.979 0.398 -6.746 1.00 93.44 106 ILE A C 1
ATOM 779 O O . ILE A 1 106 ? -0.013 0.716 -6.083 1.00 93.44 106 ILE A O 1
ATOM 783 N N . ALA A 1 107 ? 1.619 -0.749 -6.504 1.00 92.81 107 ALA A N 1
ATOM 784 C CA . ALA A 1 107 ? 1.161 -1.716 -5.509 1.00 92.81 107 ALA A CA 1
ATOM 785 C C . ALA A 1 107 ? 1.248 -1.166 -4.074 1.00 92.81 107 ALA A C 1
ATOM 787 O O . ALA A 1 107 ? 0.368 -1.436 -3.253 1.00 92.81 107 ALA A O 1
ATOM 788 N N . ILE A 1 108 ? 2.286 -0.378 -3.786 1.00 95.56 108 ILE A N 1
ATOM 789 C CA . ILE A 1 108 ? 2.529 0.225 -2.473 1.00 95.56 108 ILE A CA 1
ATOM 790 C C . ILE A 1 108 ? 1.457 1.272 -2.104 1.00 95.56 108 ILE A C 1
ATOM 792 O O . ILE A 1 108 ? 0.812 1.090 -1.068 1.00 95.56 108 ILE A O 1
ATOM 796 N N . PRO A 1 109 ? 1.173 2.317 -2.912 1.00 95.38 109 PRO A N 1
ATOM 797 C CA . PRO A 1 109 ? 0.147 3.311 -2.590 1.00 95.38 109 PRO A CA 1
ATOM 798 C C . PRO A 1 109 ? -1.262 2.708 -2.543 1.00 95.38 109 PRO A C 1
ATOM 800 O O . PRO A 1 109 ? -2.043 3.076 -1.667 1.00 95.38 109 PRO A O 1
ATOM 803 N N . ARG A 1 110 ? -1.570 1.707 -3.382 1.00 95.44 110 ARG A N 1
ATOM 804 C CA . ARG A 1 110 ? -2.824 0.934 -3.282 1.00 95.44 110 ARG A CA 1
ATOM 805 C C . ARG A 1 110 ? -2.964 0.257 -1.925 1.00 95.44 110 ARG A C 1
ATOM 807 O O . ARG A 1 110 ? -4.064 0.123 -1.385 1.00 95.44 110 ARG A O 1
ATOM 814 N N . ARG A 1 111 ? -1.851 -0.228 -1.373 1.00 95.19 111 ARG A N 1
ATOM 815 C CA . ARG A 1 111 ? -1.876 -0.888 -0.075 1.00 95.19 111 ARG A CA 1
ATOM 816 C C . ARG A 1 111 ? -1.984 0.106 1.070 1.00 95.19 111 ARG A C 1
ATOM 818 O O . ARG A 1 111 ? -2.817 -0.099 1.950 1.00 95.19 111 ARG A O 1
ATOM 825 N N . LEU A 1 112 ? -1.214 1.190 1.012 1.00 96.00 112 LEU A N 1
ATOM 826 C CA . LEU A 1 112 ? -1.309 2.300 1.959 1.00 96.00 112 LEU A CA 1
ATOM 827 C C . LEU A 1 112 ? -2.735 2.838 2.033 1.00 96.00 112 LEU A C 1
ATOM 829 O O . LEU A 1 112 ? -3.279 2.929 3.130 1.00 96.00 112 LEU A O 1
ATOM 833 N N . SER A 1 113 ? -3.381 3.108 0.894 1.00 95.44 113 SER A N 1
ATOM 834 C CA . SER A 1 113 ? -4.750 3.632 0.891 1.00 95.44 113 SER A CA 1
ATOM 835 C C . SER A 1 113 ? -5.723 2.713 1.625 1.00 95.44 113 SER A C 1
ATOM 837 O O . SER A 1 113 ? -6.461 3.162 2.501 1.00 95.44 113 SER A O 1
ATOM 839 N N . ARG A 1 114 ? -5.663 1.403 1.356 1.00 93.88 114 ARG A N 1
ATOM 840 C CA . ARG A 1 114 ? -6.451 0.395 2.077 1.00 93.88 114 ARG A CA 1
ATOM 841 C C . ARG A 1 114 ? -6.212 0.446 3.587 1.00 93.88 114 ARG A C 1
ATOM 843 O O . ARG A 1 114 ? -7.173 0.317 4.344 1.00 93.88 114 ARG A O 1
ATOM 850 N N . LEU A 1 115 ? -4.960 0.571 4.021 1.00 94.31 115 LEU A N 1
ATOM 851 C CA . LEU A 1 115 ? -4.631 0.599 5.445 1.00 94.31 115 LEU A CA 1
ATOM 852 C C . LEU A 1 115 ? -5.100 1.879 6.131 1.00 94.31 115 LEU A C 1
ATOM 854 O O . LEU A 1 115 ? -5.642 1.805 7.233 1.00 94.31 115 LEU A O 1
ATOM 858 N N . TYR A 1 116 ? -4.963 3.027 5.471 1.00 95.00 116 TYR A N 1
ATOM 859 C CA . TYR A 1 116 ? -5.466 4.295 5.994 1.00 95.00 116 TYR A CA 1
ATOM 860 C C . TYR A 1 116 ? -6.993 4.311 6.099 1.00 95.00 116 TYR A C 1
ATOM 862 O O . TYR A 1 116 ? -7.508 4.740 7.131 1.00 95.00 116 TYR A O 1
ATOM 870 N N . PHE A 1 117 ? -7.723 3.752 5.122 1.00 93.81 117 PHE A N 1
ATOM 871 C CA . PHE A 1 117 ? -9.175 3.554 5.253 1.00 93.81 117 PHE A CA 1
ATOM 872 C C . PHE A 1 117 ? -9.518 2.691 6.471 1.00 93.81 117 PHE A C 1
ATOM 874 O O . PHE A 1 117 ? -10.401 3.042 7.251 1.00 93.81 117 PHE A O 1
ATOM 881 N N . GLY A 1 118 ? -8.777 1.598 6.686 1.00 90.00 118 GLY A N 1
ATOM 882 C CA . GLY A 1 118 ? -8.962 0.723 7.848 1.00 90.00 118 GLY A CA 1
ATOM 883 C C . GLY A 1 118 ? -8.692 1.400 9.198 1.00 90.00 118 GLY A C 1
ATOM 884 O O . GLY A 1 118 ? -9.251 0.980 10.208 1.00 90.00 118 GLY A O 1
ATOM 885 N N . ARG A 1 119 ? -7.870 2.455 9.222 1.00 91.12 119 ARG A N 1
ATOM 886 C CA . ARG A 1 119 ? -7.573 3.261 10.418 1.00 91.12 119 ARG A CA 1
ATOM 887 C C . ARG A 1 119 ? -8.493 4.470 10.605 1.00 91.12 119 ARG A C 1
ATOM 889 O O . ARG A 1 119 ? -8.386 5.140 11.627 1.00 91.12 119 ARG A O 1
ATOM 896 N N . GLY A 1 120 ? -9.378 4.754 9.648 1.00 91.12 120 GLY A N 1
ATOM 897 C CA . GLY A 1 120 ? -10.221 5.956 9.652 1.00 91.12 120 GLY A CA 1
ATOM 898 C C . GLY A 1 120 ? -9.492 7.234 9.219 1.00 91.12 120 GLY A C 1
ATOM 899 O O . GLY A 1 120 ? -10.033 8.328 9.343 1.00 91.12 120 GLY A O 1
ATOM 900 N N . GLU A 1 121 ? -8.275 7.116 8.685 1.00 94.25 121 GLU A N 1
ATOM 901 C CA . GLU A 1 121 ? -7.482 8.234 8.164 1.00 94.25 121 GLU A CA 1
ATOM 902 C C . GLU A 1 121 ? -7.840 8.491 6.689 1.00 94.25 121 GLU A C 1
ATOM 904 O O . GLU A 1 121 ? -7.014 8.385 5.779 1.00 94.25 121 GLU A O 1
ATOM 909 N N . THR A 1 122 ? -9.114 8.804 6.448 1.00 93.56 122 THR A N 1
ATOM 910 C CA . THR A 1 122 ? -9.724 8.861 5.110 1.00 93.56 122 THR A CA 1
ATOM 911 C C . THR A 1 122 ? -9.030 9.850 4.173 1.00 93.56 122 THR A C 1
ATOM 913 O O . THR A 1 122 ? -8.873 9.564 2.990 1.00 93.56 122 THR A O 1
ATOM 916 N N . GLU A 1 123 ? -8.551 10.993 4.675 1.00 94.00 123 GLU A N 1
ATOM 917 C CA . GLU A 1 123 ? -7.891 11.993 3.825 1.00 94.00 123 GLU A CA 1
ATOM 918 C C . GLU A 1 123 ? -6.606 11.442 3.184 1.00 94.00 123 GLU A C 1
ATOM 920 O O . GLU A 1 123 ? -6.403 11.576 1.975 1.00 94.00 123 GLU A O 1
ATOM 925 N N . GLN A 1 124 ? -5.760 10.766 3.968 1.00 94.12 124 GLN A N 1
ATOM 926 C CA . GLN A 1 124 ? -4.547 10.135 3.443 1.00 94.12 124 GLN A CA 1
ATOM 927 C C . GLN A 1 124 ? -4.893 8.979 2.511 1.00 94.12 124 GLN A C 1
ATOM 929 O O . GLN A 1 124 ? -4.284 8.822 1.450 1.00 94.12 124 GLN A O 1
ATOM 934 N N . ALA A 1 125 ? -5.924 8.210 2.859 1.00 95.44 125 ALA A N 1
ATOM 935 C CA . ALA A 1 125 ? -6.404 7.122 2.026 1.00 95.44 125 ALA A CA 1
ATOM 936 C C . ALA A 1 125 ? -6.828 7.600 0.627 1.00 95.44 125 ALA A C 1
ATOM 938 O O . ALA A 1 125 ? -6.451 6.983 -0.374 1.00 95.44 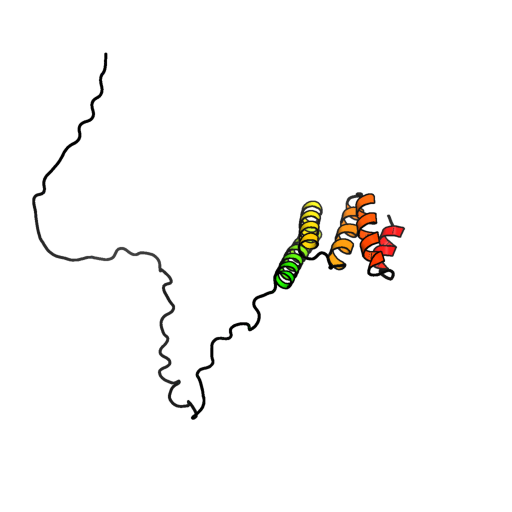125 ALA A O 1
ATOM 939 N N . ILE A 1 126 ? -7.543 8.727 0.542 1.00 95.19 126 ILE A N 1
ATOM 940 C CA . ILE A 1 126 ? -7.944 9.346 -0.728 1.00 95.19 126 ILE A CA 1
ATOM 941 C C . ILE A 1 126 ? -6.719 9.832 -1.505 1.00 95.19 126 ILE A C 1
ATOM 943 O O . ILE A 1 126 ? -6.616 9.547 -2.695 1.00 95.19 126 ILE A O 1
ATOM 947 N N . ARG A 1 127 ? -5.755 10.499 -0.852 1.00 95.44 127 ARG A N 1
ATOM 948 C CA . ARG A 1 127 ? -4.525 10.970 -1.520 1.00 95.44 127 ARG A CA 1
ATOM 949 C C . ARG A 1 127 ? -3.774 9.830 -2.206 1.00 95.44 127 ARG A C 1
ATOM 951 O O . ARG A 1 127 ? -3.443 9.937 -3.385 1.00 95.44 127 ARG A O 1
ATOM 958 N N . TYR A 1 128 ? -3.552 8.722 -1.498 1.00 95.56 128 TYR A N 1
ATOM 959 C CA . TYR A 1 128 ? -2.882 7.557 -2.081 1.00 95.56 128 TYR A CA 1
ATOM 960 C C . TYR A 1 128 ? -3.740 6.845 -3.132 1.00 95.56 128 TYR A C 1
ATOM 962 O O . TYR A 1 128 ? -3.200 6.374 -4.129 1.00 95.56 128 TYR A O 1
ATOM 970 N N . SER A 1 129 ? -5.062 6.803 -2.954 1.00 95.31 129 SER A N 1
ATOM 971 C CA . SER A 1 129 ? -5.975 6.224 -3.950 1.00 95.31 129 SER A CA 1
ATOM 972 C C . SER A 1 129 ? -5.974 7.013 -5.256 1.00 95.31 129 SER A C 1
ATOM 974 O O . SER A 1 129 ? -5.922 6.411 -6.321 1.00 95.31 129 SER A O 1
ATOM 976 N N . ASN A 1 130 ? -5.957 8.346 -5.190 1.00 94.81 130 ASN A N 1
ATOM 977 C CA . ASN A 1 130 ? -5.886 9.193 -6.380 1.00 94.81 130 ASN A CA 1
ATOM 978 C C . ASN A 1 130 ? -4.609 8.922 -7.172 1.00 94.81 130 ASN A C 1
ATOM 980 O O . ASN A 1 130 ? -4.683 8.711 -8.374 1.00 94.81 130 ASN A O 1
ATOM 984 N N . ARG A 1 131 ? -3.460 8.802 -6.494 1.00 94.75 131 ARG A N 1
ATOM 985 C CA . ARG A 1 131 ? -2.194 8.442 -7.148 1.00 94.75 131 ARG A CA 1
ATOM 986 C C . ARG A 1 131 ? -2.263 7.087 -7.861 1.00 94.75 131 ARG A C 1
ATOM 988 O O . ARG A 1 131 ? -1.675 6.914 -8.923 1.00 94.75 131 ARG A O 1
ATOM 995 N N . VAL A 1 132 ? -2.976 6.119 -7.285 1.00 95.38 132 VAL A N 1
ATOM 996 C CA . VAL A 1 132 ? -3.195 4.815 -7.928 1.00 95.38 132 VAL A CA 1
ATOM 997 C C . VAL A 1 132 ? -4.069 4.964 -9.167 1.00 95.38 132 VAL A C 1
ATOM 999 O O . VAL A 1 132 ? -3.730 4.397 -10.197 1.00 95.38 132 VAL A O 1
ATOM 1002 N N . LEU A 1 133 ? -5.146 5.746 -9.089 1.00 94.88 133 LEU A N 1
ATOM 1003 C CA . LEU A 1 133 ? -6.069 5.969 -10.205 1.00 94.88 133 LEU A CA 1
ATOM 1004 C C . LEU A 1 133 ? -5.488 6.853 -11.315 1.00 94.88 133 LEU A C 1
ATOM 1006 O O . LEU A 1 133 ? -5.921 6.749 -12.457 1.00 94.88 133 LEU A O 1
ATOM 1010 N N . GLU A 1 134 ? -4.505 7.699 -11.011 1.00 94.12 134 GLU A N 1
ATOM 1011 C CA . GLU A 1 134 ? -3.734 8.435 -12.020 1.00 94.12 134 GLU 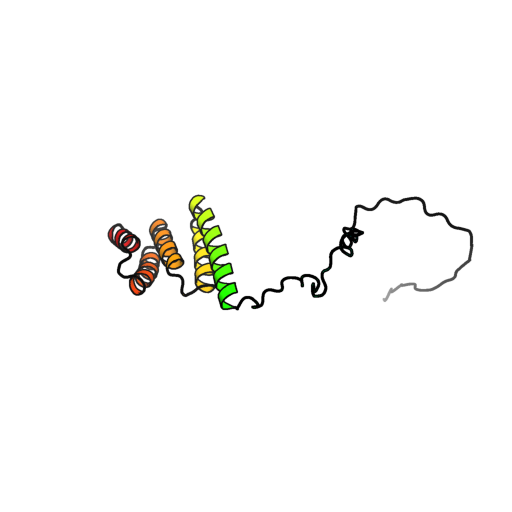A CA 1
ATOM 1012 C C . GLU A 1 134 ? -2.906 7.486 -12.897 1.00 94.12 134 GLU A C 1
ATOM 1014 O O . GLU A 1 134 ? -2.792 7.705 -14.101 1.00 94.12 134 GLU A O 1
ATOM 1019 N N . ALA A 1 135 ? -2.351 6.422 -12.306 1.00 92.19 135 ALA A N 1
ATOM 1020 C CA . ALA A 1 135 ? -1.569 5.420 -13.027 1.00 92.19 135 ALA A CA 1
ATOM 1021 C C . ALA A 1 135 ? -2.438 4.313 -13.646 1.00 92.19 135 ALA A C 1
ATOM 1023 O O . ALA A 1 135 ? -2.176 3.863 -14.760 1.00 92.19 135 ALA A O 1
ATOM 1024 N N . ASP A 1 136 ? -3.468 3.875 -12.924 1.00 92.31 136 ASP A N 1
ATOM 1025 C CA . ASP A 1 136 ? -4.428 2.858 -13.343 1.00 92.31 136 ASP A CA 1
ATOM 1026 C C . ASP A 1 136 ? -5.864 3.324 -13.040 1.00 92.31 136 ASP A C 1
ATOM 1028 O O . ASP A 1 136 ? -6.436 2.984 -11.997 1.00 92.31 136 ASP A O 1
ATOM 1032 N N . PRO A 1 137 ? -6.486 4.078 -13.967 1.00 92.19 137 PRO A N 1
ATOM 1033 C CA . PRO A 1 137 ? -7.866 4.539 -13.817 1.00 92.19 137 PRO A CA 1
ATOM 1034 C C . PRO A 1 137 ? -8.890 3.398 -13.738 1.00 92.19 137 PRO A C 1
ATOM 1036 O O . PRO A 1 137 ? -10.034 3.621 -13.343 1.00 92.19 137 PRO A O 1
ATOM 1039 N N . GLY A 1 138 ? -8.505 2.186 -14.152 1.00 92.69 138 GLY A N 1
ATOM 1040 C CA . GLY A 1 138 ? -9.349 0.997 -14.175 1.00 92.69 138 GLY A CA 1
ATOM 1041 C C . GLY A 1 138 ? -9.291 0.168 -12.894 1.00 92.69 138 GLY A C 1
ATOM 1042 O O . GLY A 1 138 ? -9.925 -0.890 -12.840 1.00 92.69 138 GLY A O 1
ATOM 1043 N N . ASP A 1 139 ? -8.565 0.613 -11.863 1.00 92.62 139 ASP A N 1
ATOM 1044 C CA . ASP A 1 139 ? -8.417 -0.129 -10.613 1.00 92.62 139 ASP A CA 1
ATOM 1045 C C . ASP A 1 139 ? -9.724 -0.163 -9.803 1.00 92.62 139 ASP A C 1
ATOM 1047 O O . ASP A 1 139 ? -9.961 0.597 -8.857 1.00 92.62 139 ASP A O 1
ATOM 1051 N N . THR A 1 140 ? -10.574 -1.123 -10.160 1.00 92.25 140 THR A N 1
ATOM 1052 C CA . THR A 1 140 ? -11.852 -1.406 -9.497 1.00 92.25 140 THR A CA 1
ATOM 1053 C C . THR A 1 140 ? -11.704 -1.634 -7.993 1.00 92.25 140 THR A C 1
ATOM 1055 O O . THR A 1 140 ? -12.602 -1.273 -7.230 1.00 92.25 140 THR A O 1
ATOM 1058 N N . ALA A 1 141 ? -10.579 -2.188 -7.529 1.00 89.75 141 ALA A N 1
ATOM 1059 C CA . ALA A 1 141 ? -10.366 -2.449 -6.110 1.00 89.75 141 ALA A CA 1
ATOM 1060 C C . ALA A 1 141 ? -10.140 -1.150 -5.326 1.00 89.75 141 ALA A C 1
ATOM 1062 O O . ALA A 1 141 ? -10.600 -1.042 -4.185 1.00 89.75 141 ALA A O 1
ATOM 1063 N N . THR A 1 142 ? -9.466 -0.172 -5.929 1.00 92.25 142 THR A N 1
ATOM 1064 C CA . THR A 1 142 ? -9.301 1.172 -5.358 1.00 92.25 142 THR A CA 1
ATOM 1065 C C . THR A 1 142 ? -10.606 1.967 -5.437 1.00 92.25 142 THR A C 1
ATOM 1067 O O . THR A 1 142 ? -11.044 2.508 -4.422 1.00 92.25 142 THR A O 1
ATOM 1070 N N . ILE A 1 143 ? -11.298 1.939 -6.584 1.00 93.44 143 ILE A N 1
ATOM 1071 C CA . ILE A 1 143 ? -12.605 2.601 -6.766 1.00 93.44 143 ILE A CA 1
ATOM 1072 C C . ILE A 1 143 ? -13.633 2.075 -5.760 1.00 93.44 143 ILE A C 1
ATOM 1074 O O . ILE A 1 143 ? -14.293 2.856 -5.081 1.00 93.44 143 ILE A O 1
ATOM 1078 N N . SER A 1 144 ? -13.742 0.752 -5.608 1.00 92.56 144 SER A N 1
ATOM 1079 C CA . SER A 1 144 ? -14.696 0.144 -4.671 1.00 92.56 144 SER A CA 1
ATOM 1080 C C . SER A 1 144 ? -14.481 0.621 -3.232 1.00 92.56 144 SER A C 1
ATOM 1082 O O . SER A 1 144 ? -15.450 0.845 -2.517 1.00 92.56 144 SER A O 1
ATOM 1084 N N . ARG A 1 145 ? -13.227 0.836 -2.811 1.00 89.62 145 ARG A N 1
ATOM 1085 C CA . ARG A 1 145 ? -12.913 1.331 -1.465 1.00 89.62 145 ARG A CA 1
ATOM 1086 C C . ARG A 1 145 ? -13.291 2.791 -1.282 1.00 89.62 145 ARG A C 1
ATOM 1088 O O . ARG A 1 145 ? -13.843 3.115 -0.241 1.00 89.62 145 ARG A O 1
ATOM 1095 N N . LEU A 1 146 ? -13.038 3.630 -2.286 1.00 89.81 146 LEU A N 1
ATOM 1096 C CA . LEU A 1 146 ? -13.440 5.040 -2.276 1.00 89.81 146 LEU A CA 1
ATOM 1097 C C . LEU A 1 146 ? -14.959 5.229 -2.228 1.00 89.81 146 LEU A C 1
ATOM 1099 O O . LEU A 1 146 ? -15.423 6.245 -1.738 1.00 89.81 146 LEU A O 1
ATOM 1103 N N . VAL A 1 147 ? -15.726 4.281 -2.773 1.00 89.94 147 VAL A N 1
ATOM 1104 C CA . VAL A 1 147 ? -17.197 4.330 -2.748 1.00 89.94 147 VAL A CA 1
ATOM 1105 C C . VAL A 1 147 ? -17.763 3.804 -1.425 1.00 89.94 147 VAL A C 1
ATOM 1107 O O . VAL A 1 147 ? -18.825 4.245 -0.994 1.00 89.94 147 VAL A O 1
ATOM 1110 N N . VAL A 1 148 ? -17.094 2.828 -0.804 1.00 86.19 148 VAL A N 1
ATOM 1111 C CA . VAL A 1 148 ? -17.559 2.174 0.433 1.00 86.19 148 VAL A CA 1
ATOM 1112 C C . VAL A 1 148 ? -17.292 3.012 1.689 1.00 86.19 148 VAL A C 1
ATOM 1114 O O . VAL A 1 148 ? -18.039 2.880 2.659 1.00 86.19 148 VAL A O 1
ATOM 1117 N N . HIS A 1 149 ? -16.236 3.824 1.691 1.00 74.75 149 HIS A N 1
ATOM 1118 C CA . HIS A 1 149 ? -15.806 4.656 2.821 1.00 74.75 149 HIS A CA 1
ATOM 1119 C C . HIS A 1 149 ? -16.128 6.130 2.597 1.00 74.75 149 HIS A C 1
ATOM 1121 O O . HIS A 1 149 ? -16.441 6.800 3.607 1.00 74.75 149 HIS A O 1
#

Radius of gyration: 33.2 Å; chains: 1; bounding box: 85×60×77 Å

pLDDT: mean 75.81, std 21.1, range [37.66, 97.12]

Foldseek 3Di:
DDDDDDDDDDDDDDDDDDDDDDDDDDDPDDPDPPDPPPPVDPPPPPDVPDDPPDPDDPPDDQDLLNVLQVQLVVLQVVLVVCVVVVVLPSSLVSLVSSCVSPVPDLPSLLVNLVSCLVVVVNVSSVVSLVVSCVVPVPPPVSVVSNVVD